Protein AF-A0A529KD51-F1 (afdb_monomer)

Solvent-accessible surface area (backbone atoms only — not comparable to full-atom values): 4688 Å² total; per-residue (Å²): 107,69,69,54,28,44,50,42,33,36,70,43,61,26,60,47,22,29,75,77,64,33,63,66,55,14,44,50,53,13,52,54,34,39,56,50,48,56,54,44,74,75,46,88,51,64,72,57,43,50,52,53,53,54,49,51,53,51,57,34,52,75,73,69,53,54,60,50,44,24,48,51,52,38,52,52,50,50,48,54,53,52,53,53,65,74,75,105

Mean predicted aligned error: 2.47 Å

Nearest PDB structures (foldseek):
  7dcd-assembly1_A  TM=5.334E-01  e=4.619E+00  Severe acute respiratory syndrome coronavirus 2
  4m70-assembly3_I  TM=4.421E-01  e=2.002E+00  Solanum tuberosum
  3r2x-assembly1_C  TM=4.256E-01  e=7.016E+00  synthetic construct

Radius of gyration: 14.0 Å; Cα contacts (8 Å, |Δi|>4): 82; chains: 1; bounding box: 38×23×33 Å

pLDDT: mean 97.2, std 2.84, range [79.25, 98.81]

Foldseek 3Di:
DVLQLLCLLLVDQQVVQCVPPNDVRSVVLNVLSVVLSVVLVVDPDPVVNVVSVVVSVVVCVVVPGDSVRSVVVVVVVVVVVVVVVVVD

Sequence (88 aa):
TVFAYMAFLAGFPDSHVVRNHGAETANQARQEALAVQAALHANDDDASRIRLLMGLDRRLKADNVNPGTSADLTVATLLVHTLGVQLA

Secondary structure (DSSP, 8-state):
-HHHHHHHHHHS--HHHHHHHHHHHHHHHHHHHHHHHHHHHH---HHHHHHHHHHHHHHHHHTT---HHHHHHHHHHHHHHHHHHHH-

Structure (mmCIF, N/CA/C/O backbone):
data_AF-A0A529KD51-F1
#
_entry.id   AF-A0A529KD51-F1
#
loop_
_atom_site.group_PDB
_atom_site.id
_atom_site.type_symbol
_atom_site.label_atom_id
_atom_site.label_alt_id
_atom_site.label_comp_id
_atom_site.label_asym_id
_atom_site.label_entity_id
_atom_site.label_seq_id
_atom_site.pdbx_PDB_ins_code
_atom_site.Cartn_x
_atom_site.Cartn_y
_atom_site.Cartn_z
_atom_site.occupancy
_atom_site.B_iso_or_equiv
_atom_site.auth_seq_id
_atom_site.auth_comp_id
_atom_site.auth_asym_id
_atom_site.auth_atom_id
_atom_site.pdbx_PDB_model_num
ATOM 1 N N . THR A 1 1 ? 5.271 -1.175 -9.561 1.00 90.62 1 THR A N 1
ATOM 2 C CA . THR A 1 1 ? 5.229 -0.393 -8.303 1.00 90.62 1 THR A CA 1
ATOM 3 C C . THR A 1 1 ? 3.898 -0.543 -7.582 1.00 90.62 1 THR A C 1
ATOM 5 O O . THR A 1 1 ? 3.923 -0.934 -6.428 1.00 90.62 1 THR A O 1
ATOM 8 N N . VAL A 1 2 ? 2.748 -0.340 -8.242 1.00 95.31 2 VAL A N 1
ATOM 9 C CA . VAL A 1 2 ? 1.406 -0.457 -7.618 1.00 95.31 2 VAL A CA 1
ATOM 10 C C . VAL A 1 2 ? 1.172 -1.794 -6.905 1.00 95.31 2 VAL A C 1
ATOM 12 O O . VAL A 1 2 ? 0.769 -1.797 -5.750 1.00 95.31 2 VAL A O 1
ATOM 15 N N . PHE A 1 3 ? 1.474 -2.931 -7.541 1.00 95.81 3 PHE A N 1
ATOM 16 C CA . PHE A 1 3 ? 1.302 -4.241 -6.896 1.00 95.81 3 PHE A CA 1
ATOM 17 C C . PHE A 1 3 ? 2.185 -4.430 -5.654 1.00 95.81 3 PHE A C 1
ATO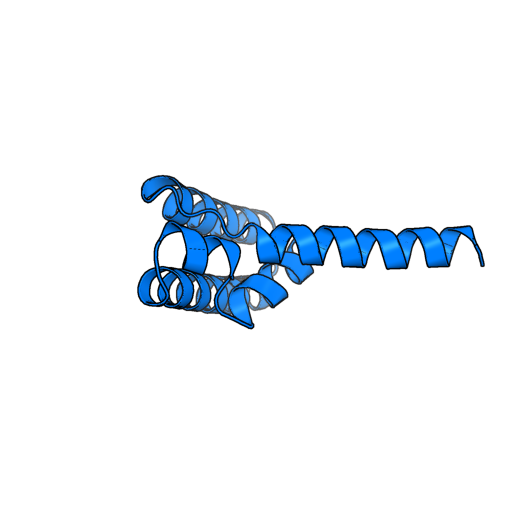M 19 O O . PHE A 1 3 ? 1.742 -5.042 -4.689 1.00 95.81 3 PHE A O 1
ATOM 26 N N . ALA A 1 4 ? 3.400 -3.870 -5.647 1.00 97.75 4 ALA A N 1
ATOM 27 C CA . ALA A 1 4 ? 4.274 -3.906 -4.475 1.00 97.75 4 ALA A CA 1
ATOM 28 C C . ALA A 1 4 ? 3.707 -3.043 -3.337 1.00 97.75 4 ALA A C 1
ATOM 30 O O . ALA A 1 4 ? 3.612 -3.513 -2.209 1.00 97.75 4 ALA A O 1
ATOM 31 N N . TYR A 1 5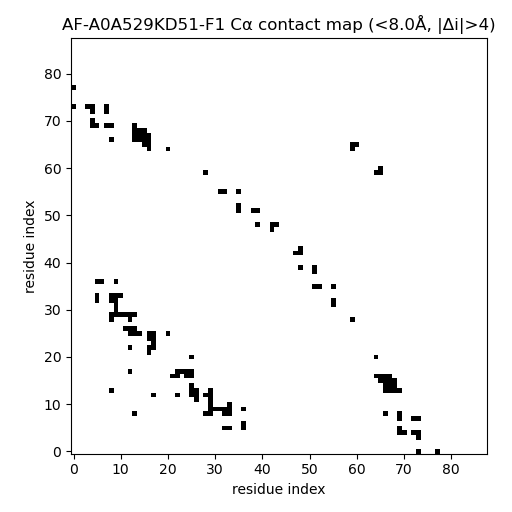 ? 3.241 -1.830 -3.653 1.00 98.50 5 TYR A N 1
ATOM 32 C CA . TYR A 1 5 ? 2.552 -0.970 -2.690 1.00 98.50 5 TYR A CA 1
ATOM 33 C C . TYR A 1 5 ? 1.341 -1.667 -2.065 1.00 98.50 5 TYR A C 1
ATOM 35 O O . TYR A 1 5 ? 1.224 -1.720 -0.843 1.00 98.50 5 TYR A O 1
ATOM 43 N N . MET A 1 6 ? 0.479 -2.262 -2.895 1.00 98.50 6 MET A N 1
ATOM 44 C CA . MET A 1 6 ? -0.693 -2.998 -2.421 1.00 98.50 6 MET A CA 1
ATOM 45 C C . MET A 1 6 ? -0.307 -4.204 -1.562 1.00 98.50 6 MET A C 1
ATOM 47 O O . MET A 1 6 ? -0.973 -4.463 -0.567 1.00 98.50 6 MET A O 1
ATOM 51 N N . ALA A 1 7 ? 0.774 -4.914 -1.900 1.00 98.44 7 ALA A N 1
ATOM 52 C CA . ALA A 1 7 ? 1.261 -6.033 -1.099 1.00 98.44 7 ALA A CA 1
ATOM 53 C C . ALA A 1 7 ? 1.747 -5.596 0.290 1.00 98.44 7 ALA A C 1
ATOM 55 O O . ALA A 1 7 ? 1.429 -6.262 1.274 1.00 98.44 7 ALA A O 1
ATOM 56 N N . PHE A 1 8 ? 2.461 -4.472 0.395 1.00 98.75 8 PHE A N 1
ATOM 57 C CA . PHE A 1 8 ? 2.849 -3.923 1.696 1.00 98.75 8 PHE A CA 1
ATOM 58 C C . PHE A 1 8 ? 1.627 -3.472 2.500 1.00 98.75 8 PHE A C 1
ATOM 60 O O . PHE A 1 8 ? 1.454 -3.909 3.637 1.00 98.75 8 PHE A O 1
ATOM 67 N N . LEU A 1 9 ? 0.740 -2.682 1.886 1.00 98.75 9 LEU A N 1
ATOM 68 C CA . LEU A 1 9 ? -0.431 -2.133 2.568 1.00 98.75 9 LEU A CA 1
ATOM 69 C C . LEU A 1 9 ? -1.421 -3.215 3.026 1.00 98.75 9 LEU A C 1
ATOM 71 O O . LEU A 1 9 ? -2.014 -3.090 4.092 1.00 98.75 9 LEU A O 1
ATOM 75 N N . ALA A 1 10 ? -1.604 -4.280 2.242 1.00 98.62 10 ALA A N 1
ATOM 76 C CA . ALA A 1 10 ? -2.457 -5.411 2.608 1.00 98.62 10 ALA A CA 1
ATOM 77 C C . ALA A 1 10 ? -1.773 -6.384 3.588 1.00 98.62 10 ALA A C 1
ATOM 79 O O . ALA A 1 10 ? -2.449 -7.099 4.332 1.00 98.62 10 ALA A O 1
ATOM 80 N N . GLY A 1 11 ? -0.437 -6.420 3.609 1.00 98.56 11 GLY A N 1
ATOM 81 C CA . GLY A 1 11 ? 0.341 -7.364 4.408 1.00 98.56 11 GLY A CA 1
ATOM 82 C C . GLY A 1 11 ? 0.334 -7.053 5.904 1.00 98.56 11 GLY A C 1
ATOM 83 O O . GLY A 1 11 ? 0.201 -7.963 6.725 1.00 98.56 11 GLY A O 1
ATOM 84 N N . PHE A 1 12 ? 0.433 -5.779 6.285 1.00 98.31 12 PHE A N 1
ATOM 85 C CA . PHE A 1 12 ? 0.540 -5.366 7.688 1.00 98.31 12 PHE A CA 1
ATOM 86 C C . PHE A 1 12 ? -0.080 -3.984 7.944 1.00 98.31 12 PHE A C 1
ATOM 88 O O . PHE A 1 12 ? -0.237 -3.197 7.014 1.00 98.31 12 PHE A O 1
ATOM 95 N N . PRO A 1 13 ? -0.45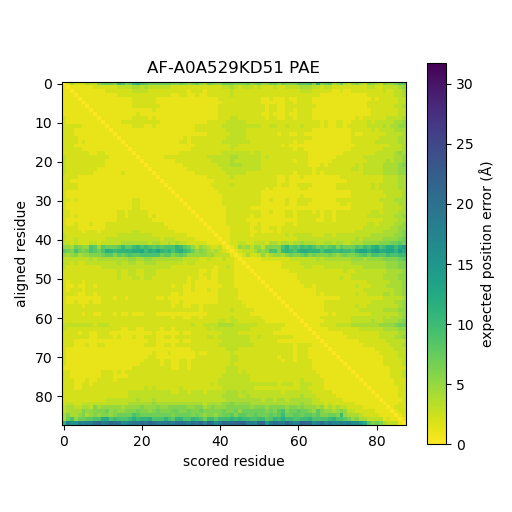3 -3.667 9.201 1.00 98.62 13 PRO A N 1
ATOM 96 C CA . PRO A 1 13 ? -0.916 -2.329 9.555 1.00 98.62 13 PRO A CA 1
ATOM 97 C C . PRO A 1 13 ? 0.207 -1.311 9.337 1.00 98.62 13 PRO A C 1
ATOM 99 O O . PRO A 1 13 ? 1.290 -1.441 9.907 1.00 98.62 13 PRO A O 1
ATOM 102 N N . ASP A 1 14 ? -0.050 -0.302 8.511 1.00 98.81 14 ASP A N 1
ATOM 103 C CA . ASP A 1 14 ? 0.942 0.712 8.160 1.00 98.81 14 ASP A CA 1
ATOM 104 C C . ASP A 1 14 ? 1.346 1.547 9.389 1.00 98.81 14 ASP A C 1
ATOM 106 O O . ASP A 1 14 ? 0.497 2.166 10.035 1.00 98.81 14 ASP A O 1
ATOM 110 N N . SER A 1 15 ? 2.637 1.578 9.734 1.00 98.69 15 SER A N 1
ATOM 111 C CA . SER A 1 15 ? 3.090 2.218 10.975 1.00 98.69 15 SER A CA 1
ATOM 112 C C . SER A 1 15 ? 2.989 3.747 10.944 1.00 98.69 15 SER A C 1
ATOM 114 O O . SER A 1 15 ? 2.787 4.362 11.994 1.00 98.69 15 SER A O 1
ATOM 116 N N . HIS A 1 16 ? 3.039 4.372 9.763 1.00 98.56 16 HIS A N 1
ATOM 117 C CA . HIS A 1 16 ? 2.750 5.795 9.605 1.00 98.56 16 HIS A CA 1
ATOM 118 C C . HIS A 1 16 ? 1.278 6.098 9.923 1.00 98.56 16 HIS A C 1
ATOM 120 O O . HIS A 1 16 ? 0.988 7.083 10.608 1.00 98.56 16 HIS A O 1
ATOM 126 N N . VAL A 1 17 ? 0.353 5.223 9.510 1.00 98.75 17 VAL A N 1
ATOM 127 C CA . VAL A 1 17 ? -1.065 5.322 9.897 1.00 98.75 17 VAL A CA 1
ATOM 128 C C . VAL A 1 17 ? -1.245 5.063 11.387 1.00 98.75 17 VAL A C 1
ATOM 130 O O . VAL A 1 17 ? -1.904 5.863 12.044 1.00 98.75 17 VAL A O 1
ATOM 133 N N . VAL A 1 18 ? -0.626 4.017 11.950 1.00 98.75 18 VAL A N 1
ATOM 134 C CA . VAL A 1 18 ? -0.703 3.719 13.396 1.00 98.75 18 VAL A CA 1
ATOM 135 C C . VAL A 1 18 ? -0.292 4.934 14.225 1.00 98.75 18 VAL A C 1
ATOM 137 O O . VAL A 1 18 ? -0.987 5.299 15.171 1.00 98.75 18 VAL A O 1
ATOM 140 N N . ARG A 1 19 ? 0.810 5.592 13.849 1.00 98.62 19 ARG A N 1
ATOM 141 C CA . ARG A 1 19 ? 1.339 6.769 14.548 1.00 98.62 19 ARG A CA 1
ATOM 142 C C . ARG A 1 19 ? 0.375 7.960 14.541 1.00 98.62 19 ARG A C 1
ATOM 144 O O . ARG A 1 19 ? 0.334 8.691 15.524 1.00 98.62 19 ARG A O 1
ATOM 151 N N . ASN A 1 20 ? -0.361 8.173 13.449 1.00 98.25 20 ASN A N 1
ATOM 152 C CA . ASN A 1 20 ? -1.199 9.365 13.265 1.00 98.25 20 ASN A CA 1
ATOM 153 C C . ASN A 1 20 ? -2.689 9.134 13.585 1.00 98.25 20 ASN A C 1
ATOM 155 O O . ASN A 1 20 ? -3.366 10.070 13.996 1.00 98.25 20 ASN A O 1
ATOM 159 N N . HIS A 1 21 ? -3.198 7.914 13.388 1.00 98.31 21 HIS A N 1
ATOM 160 C CA . HIS A 1 21 ? -4.627 7.571 13.459 1.00 98.31 21 HIS A CA 1
ATOM 161 C C . HIS A 1 21 ? -4.934 6.344 14.336 1.00 98.31 21 HIS A C 1
ATOM 163 O O . HIS A 1 21 ? -6.096 5.955 14.454 1.00 98.31 21 HIS A O 1
ATOM 169 N N . GLY A 1 22 ? -3.922 5.713 14.935 1.00 98.56 22 GLY A N 1
ATOM 170 C CA . GLY A 1 22 ? -4.093 4.547 15.800 1.00 98.56 22 GLY A CA 1
ATOM 171 C C . GLY A 1 22 ? -4.182 3.205 15.064 1.00 98.56 22 GLY A C 1
ATOM 172 O O . GLY A 1 22 ? -4.304 3.116 13.839 1.00 98.56 22 GLY A O 1
ATOM 173 N N . ALA A 1 23 ? -4.088 2.128 15.847 1.00 98.56 23 ALA A N 1
ATOM 174 C CA . ALA A 1 23 ? -3.988 0.760 15.338 1.00 98.56 23 ALA A CA 1
ATOM 175 C C . ALA A 1 23 ? -5.275 0.248 14.675 1.00 98.56 23 ALA A C 1
ATOM 177 O O . ALA A 1 23 ? -5.198 -0.549 13.740 1.00 98.56 23 ALA A O 1
ATOM 178 N N . GLU A 1 24 ? -6.445 0.693 15.132 1.00 98.62 24 GLU A N 1
ATOM 179 C CA . GLU A 1 24 ? -7.729 0.301 14.540 1.00 98.62 24 GLU A CA 1
ATOM 180 C C . GLU A 1 24 ? -7.851 0.828 13.107 1.00 98.62 24 GLU A C 1
ATOM 182 O O . GLU A 1 24 ? -8.028 0.038 12.181 1.00 98.62 24 GLU A O 1
ATOM 187 N N . THR A 1 25 ? -7.617 2.128 12.901 1.00 98.62 25 THR A N 1
ATOM 188 C CA . THR A 1 25 ? -7.624 2.759 11.572 1.00 98.62 25 THR A CA 1
ATOM 189 C C . THR A 1 25 ? -6.614 2.110 10.624 1.00 98.62 25 THR A C 1
ATOM 191 O O . THR A 1 25 ? -6.924 1.838 9.465 1.00 98.62 25 THR A O 1
ATOM 194 N N . ALA A 1 26 ? -5.409 1.800 11.112 1.00 98.75 26 ALA A N 1
ATOM 195 C CA . ALA A 1 26 ? -4.394 1.120 10.310 1.00 98.75 26 ALA A CA 1
ATOM 196 C C . ALA A 1 26 ? -4.824 -0.299 9.895 1.00 98.75 26 ALA A C 1
ATOM 198 O O . ALA A 1 26 ? -4.580 -0.718 8.763 1.00 98.75 26 ALA A O 1
ATOM 199 N N . ASN A 1 27 ? -5.490 -1.038 10.787 1.00 98.69 27 ASN A N 1
ATOM 200 C CA . ASN A 1 27 ? -6.031 -2.358 10.466 1.00 98.69 27 ASN A CA 1
ATOM 201 C C . ASN A 1 27 ? -7.197 -2.284 9.480 1.00 98.69 27 ASN A C 1
ATOM 203 O O . ASN A 1 27 ? -7.274 -3.130 8.589 1.00 98.69 27 ASN A O 1
ATOM 207 N N . GLN A 1 28 ? -8.067 -1.282 9.607 1.00 98.62 28 GLN A N 1
ATOM 208 C CA . GLN A 1 28 ? -9.148 -1.059 8.655 1.00 98.62 28 GLN A CA 1
ATOM 209 C C . GLN A 1 28 ? -8.591 -0.761 7.257 1.00 98.62 28 GLN A C 1
ATOM 211 O O . GLN A 1 28 ? -8.965 -1.434 6.299 1.00 98.62 28 GLN A O 1
ATOM 216 N N . ALA A 1 29 ? -7.628 0.159 7.143 1.00 98.62 29 ALA A N 1
ATOM 217 C CA . ALA A 1 29 ? -6.967 0.462 5.873 1.00 98.62 29 ALA A CA 1
ATOM 218 C C . ALA A 1 29 ? -6.310 -0.787 5.252 1.00 98.62 29 ALA A C 1
ATOM 220 O O . ALA A 1 29 ? -6.442 -1.024 4.051 1.00 98.62 29 ALA A O 1
ATOM 221 N N . ARG A 1 30 ? -5.666 -1.632 6.072 1.00 98.75 30 ARG A N 1
ATOM 222 C CA . ARG A 1 30 ? -5.108 -2.922 5.634 1.00 98.75 30 ARG A CA 1
ATOM 223 C C . ARG A 1 30 ? -6.180 -3.862 5.082 1.00 98.75 30 ARG A C 1
ATOM 225 O O . ARG A 1 30 ? -5.970 -4.483 4.045 1.00 98.75 30 ARG A O 1
ATOM 232 N N . GLN A 1 31 ? -7.319 -3.992 5.763 1.00 98.75 31 GLN A N 1
ATOM 233 C CA . GLN A 1 31 ? -8.422 -4.854 5.319 1.00 98.75 31 GLN A CA 1
ATOM 234 C C . GLN A 1 31 ? -9.050 -4.356 4.012 1.00 98.75 31 GLN A C 1
ATOM 236 O O . GLN A 1 31 ? -9.290 -5.157 3.108 1.00 98.75 31 GLN A O 1
ATOM 241 N N . GLU A 1 32 ? -9.262 -3.044 3.881 1.00 98.38 32 GLU A N 1
ATOM 242 C CA . GLU A 1 32 ? -9.733 -2.425 2.637 1.00 98.38 32 GLU A CA 1
ATOM 243 C C . GLU A 1 32 ? -8.743 -2.685 1.488 1.00 98.38 32 GLU A C 1
ATOM 245 O O . GLU A 1 32 ? -9.142 -3.101 0.397 1.00 98.38 32 GLU A O 1
ATOM 250 N N . ALA A 1 33 ? -7.439 -2.539 1.744 1.00 98.50 33 ALA A N 1
ATOM 251 C CA . ALA A 1 33 ? -6.398 -2.835 0.766 1.00 98.50 33 ALA A CA 1
ATOM 252 C C . ALA A 1 33 ? -6.339 -4.319 0.381 1.00 98.50 33 ALA A C 1
ATOM 254 O O . ALA A 1 33 ? -6.160 -4.620 -0.797 1.00 98.50 33 ALA A O 1
ATOM 255 N N . LEU A 1 34 ? -6.533 -5.241 1.329 1.00 98.44 34 LEU A N 1
ATOM 256 C CA . LEU A 1 34 ? -6.591 -6.683 1.065 1.00 98.44 34 LEU A CA 1
ATOM 257 C C . LEU A 1 34 ? -7.752 -7.033 0.121 1.00 98.44 34 LEU A C 1
ATOM 259 O O . LEU A 1 34 ? -7.569 -7.777 -0.843 1.00 98.44 34 LEU A O 1
ATOM 263 N N . ALA A 1 35 ? -8.935 -6.458 0.357 1.00 98.19 35 ALA A N 1
ATOM 264 C CA . ALA A 1 35 ? -10.096 -6.654 -0.510 1.00 98.19 35 ALA A CA 1
ATOM 265 C C . ALA A 1 35 ? -9.848 -6.106 -1.926 1.00 98.19 35 ALA A C 1
ATOM 267 O O . ALA A 1 35 ? -10.134 -6.777 -2.921 1.00 98.19 35 ALA A O 1
ATOM 268 N N . VAL A 1 36 ? -9.259 -4.910 -2.030 1.00 98.12 36 VAL A N 1
ATOM 269 C CA . VAL A 1 36 ? -8.898 -4.307 -3.321 1.00 98.12 36 VAL A CA 1
ATOM 270 C C . VAL A 1 36 ? -7.814 -5.118 -4.028 1.00 98.12 36 VAL A C 1
ATOM 272 O O . VAL A 1 36 ? -7.922 -5.341 -5.230 1.00 98.12 36 VAL A O 1
ATOM 275 N N . GLN A 1 37 ? -6.808 -5.622 -3.311 1.00 97.94 37 GLN A N 1
ATOM 276 C CA . GLN A 1 37 ? -5.761 -6.479 -3.869 1.00 97.94 37 GLN A CA 1
ATOM 277 C C . GLN A 1 37 ? -6.353 -7.750 -4.489 1.00 97.94 37 GLN A C 1
ATOM 279 O O . GLN A 1 37 ? -6.026 -8.077 -5.630 1.00 97.94 37 GLN A O 1
ATOM 284 N N . ALA A 1 38 ? -7.267 -8.428 -3.791 1.00 97.06 38 ALA A N 1
ATOM 285 C CA . ALA A 1 38 ? -7.957 -9.595 -4.337 1.00 97.06 38 ALA A CA 1
ATOM 286 C C . ALA A 1 38 ? -8.719 -9.253 -5.634 1.00 97.06 38 ALA A C 1
ATOM 288 O O . ALA A 1 38 ? -8.596 -9.963 -6.633 1.00 97.06 38 ALA A O 1
ATOM 289 N N . ALA A 1 39 ? -9.440 -8.126 -5.659 1.00 96.62 39 ALA A N 1
ATOM 290 C CA . ALA A 1 39 ? -10.171 -7.672 -6.843 1.00 96.62 39 ALA A CA 1
ATOM 291 C C . ALA A 1 39 ? -9.255 -7.264 -8.015 1.00 96.62 39 ALA A C 1
ATOM 293 O O . ALA A 1 39 ? -9.619 -7.472 -9.175 1.00 96.62 39 ALA A O 1
ATOM 294 N N . LEU A 1 40 ? -8.070 -6.711 -7.729 1.00 95.88 40 LEU A N 1
ATOM 295 C CA . LEU A 1 40 ? -7.056 -6.369 -8.733 1.00 95.88 40 LEU A CA 1
ATOM 296 C C . LEU A 1 40 ? -6.481 -7.608 -9.416 1.00 95.88 40 LEU A C 1
ATOM 298 O O . LEU A 1 40 ? -6.258 -7.577 -10.625 1.00 95.88 40 LEU A O 1
ATOM 302 N N . HIS A 1 41 ? -6.251 -8.680 -8.654 1.00 93.62 41 HIS A N 1
ATOM 303 C CA . HIS A 1 41 ? -5.762 -9.950 -9.191 1.00 93.62 41 HIS A CA 1
ATOM 304 C C . HIS A 1 41 ? -6.826 -10.714 -9.987 1.00 93.62 41 HIS A C 1
ATOM 306 O O . HIS A 1 41 ? -6.469 -11.484 -10.869 1.00 93.62 41 HIS A O 1
ATOM 312 N N . ALA A 1 42 ? -8.112 -10.499 -9.694 1.00 93.81 42 ALA A N 1
ATOM 313 C CA . ALA A 1 42 ? -9.220 -11.156 -10.389 1.00 93.81 42 ALA A CA 1
ATOM 314 C C . ALA A 1 42 ? -9.680 -10.439 -11.674 1.00 93.81 42 ALA A C 1
ATOM 316 O O . ALA A 1 42 ? -10.420 -11.021 -12.461 1.00 93.81 42 ALA A O 1
ATOM 317 N N . ASN A 1 43 ? -9.295 -9.176 -11.882 1.00 89.00 43 ASN A N 1
ATOM 318 C CA . ASN A 1 43 ? -9.629 -8.412 -13.087 1.00 89.00 43 ASN A CA 1
ATOM 319 C C . ASN A 1 43 ? -8.432 -8.333 -14.020 1.00 89.00 43 ASN A C 1
ATOM 321 O O . ASN A 1 43 ? -7.359 -7.983 -13.547 1.00 89.00 43 ASN A O 1
ATOM 325 N N . ASP A 1 44 ? -8.644 -8.507 -15.325 1.00 88.81 44 ASP A N 1
ATOM 326 C CA . ASP A 1 44 ? -7.622 -8.287 -16.363 1.00 88.81 44 ASP A CA 1
ATOM 327 C C . ASP A 1 44 ? -7.794 -6.969 -17.134 1.00 88.81 44 ASP A C 1
ATOM 329 O O . ASP A 1 44 ? -6.895 -6.559 -17.863 1.00 88.81 44 ASP A O 1
ATOM 333 N N . ASP A 1 45 ? -8.915 -6.267 -16.941 1.00 94.50 45 ASP A N 1
ATOM 334 C CA . ASP A 1 45 ? -9.164 -4.953 -17.539 1.00 94.50 45 ASP A CA 1
ATOM 335 C C . ASP A 1 45 ? -8.494 -3.827 -16.734 1.00 94.50 45 ASP A C 1
ATOM 337 O O . ASP A 1 45 ? -8.831 -3.568 -15.570 1.00 94.50 45 ASP A O 1
ATOM 341 N N . ASP A 1 46 ? -7.581 -3.102 -17.381 1.00 93.88 46 ASP A N 1
ATOM 342 C CA . ASP A 1 46 ? -6.834 -2.003 -16.769 1.00 93.88 46 ASP A CA 1
ATOM 343 C C . ASP A 1 46 ? -7.741 -0.850 -16.326 1.00 93.88 46 ASP A C 1
ATOM 345 O O . ASP A 1 46 ? -7.524 -0.268 -15.259 1.00 93.88 46 ASP A O 1
ATOM 349 N N . ALA A 1 47 ? -8.802 -0.541 -17.078 1.00 95.94 47 ALA A N 1
ATOM 350 C CA . ALA A 1 47 ? -9.726 0.526 -16.699 1.00 95.94 47 ALA A CA 1
ATOM 351 C C . ALA A 1 47 ? -10.454 0.191 -15.384 1.00 95.94 47 ALA A C 1
ATOM 353 O O . ALA A 1 47 ? -10.640 1.058 -14.524 1.00 95.94 47 ALA A O 1
ATOM 354 N N . SER A 1 48 ? -10.833 -1.073 -15.196 1.00 95.25 48 SER A N 1
ATOM 355 C CA . SER A 1 48 ? -11.418 -1.581 -13.952 1.00 95.25 48 SER A CA 1
ATOM 356 C C . SER A 1 48 ? -10.421 -1.557 -12.799 1.00 95.25 48 SER A C 1
ATOM 358 O O . SER A 1 48 ? -10.767 -1.079 -11.716 1.00 95.25 48 SER A O 1
ATOM 360 N N . ARG A 1 49 ? -9.169 -1.976 -13.026 1.00 96.12 49 ARG A N 1
ATOM 361 C CA . ARG A 1 49 ? -8.101 -1.904 -12.013 1.00 96.12 49 ARG A CA 1
ATOM 362 C C . ARG A 1 49 ? -7.846 -0.469 -11.547 1.00 96.12 49 ARG A C 1
ATOM 364 O O . ARG A 1 49 ? -7.775 -0.219 -10.344 1.00 96.12 49 ARG A O 1
ATOM 371 N N . ILE A 1 50 ? -7.783 0.488 -12.474 1.00 96.94 50 ILE A N 1
ATOM 372 C CA . ILE A 1 50 ? -7.621 1.913 -12.150 1.00 96.94 50 ILE A CA 1
ATOM 373 C C . ILE A 1 50 ? -8.796 2.409 -11.303 1.00 96.94 50 ILE A C 1
ATOM 375 O O . ILE A 1 50 ? -8.578 3.060 -10.282 1.00 96.94 50 ILE A O 1
ATOM 379 N N . ARG A 1 51 ? -10.040 2.067 -11.665 1.00 97.38 51 ARG A N 1
ATOM 380 C CA . ARG A 1 51 ? -11.224 2.456 -10.877 1.00 97.38 51 ARG A CA 1
ATOM 381 C C . ARG A 1 51 ? -11.182 1.917 -9.447 1.00 97.38 51 ARG A C 1
ATOM 383 O O . ARG A 1 51 ? -11.527 2.661 -8.529 1.00 97.38 51 ARG A O 1
ATOM 390 N N . LEU A 1 52 ? -10.749 0.670 -9.254 1.00 97.31 52 LEU A N 1
ATOM 391 C CA . LEU A 1 52 ? -10.586 0.065 -7.926 1.00 97.31 52 LEU A CA 1
ATOM 392 C C . LEU A 1 52 ? -9.564 0.839 -7.082 1.00 97.31 52 LEU A C 1
ATOM 394 O O . LEU A 1 52 ? -9.873 1.256 -5.966 1.00 97.31 52 LEU A O 1
ATOM 398 N N . LEU A 1 53 ? -8.382 1.103 -7.645 1.00 97.75 53 LEU A N 1
ATOM 399 C CA . LEU A 1 53 ? -7.313 1.849 -6.973 1.00 97.75 53 LEU A CA 1
ATOM 400 C C . LEU A 1 53 ? -7.735 3.282 -6.634 1.00 97.75 53 LEU A C 1
ATOM 402 O O . LEU A 1 53 ? -7.527 3.740 -5.514 1.00 97.75 53 LEU A O 1
ATOM 406 N N . MET A 1 54 ? -8.387 3.977 -7.569 1.00 98.25 54 MET A N 1
ATOM 407 C CA . MET A 1 54 ? -8.926 5.319 -7.330 1.00 98.25 54 MET A CA 1
ATOM 408 C C . MET A 1 54 ? -10.055 5.321 -6.294 1.00 98.25 54 MET A C 1
ATOM 410 O O . MET A 1 54 ? -10.307 6.346 -5.663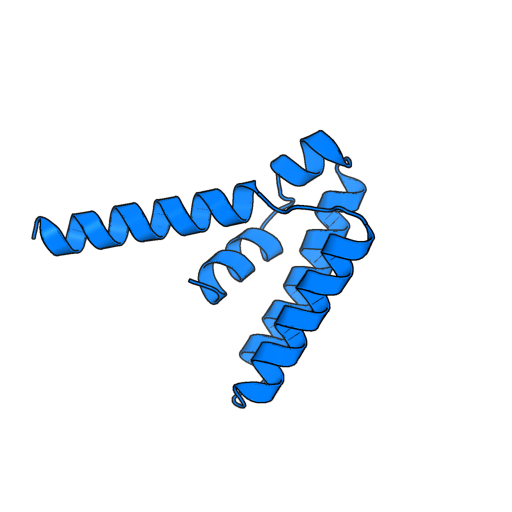 1.00 98.25 54 MET A O 1
ATOM 414 N N . GLY A 1 55 ? -10.791 4.217 -6.150 1.00 98.38 55 GLY A N 1
ATOM 415 C CA . GLY A 1 55 ? -11.775 4.032 -5.086 1.00 98.38 55 GLY A CA 1
ATOM 416 C C . GLY A 1 55 ? -11.114 4.003 -3.713 1.00 98.38 55 GLY A C 1
ATOM 417 O O . GLY A 1 55 ? -11.496 4.783 -2.842 1.00 98.38 55 GLY A O 1
ATOM 418 N N . LEU A 1 56 ? -10.083 3.168 -3.562 1.00 98.31 56 LEU A N 1
ATOM 419 C CA . LEU A 1 56 ? -9.300 3.069 -2.330 1.00 98.31 56 LEU A CA 1
ATOM 420 C C . LEU A 1 56 ? -8.626 4.399 -1.971 1.00 98.31 56 LEU A C 1
ATOM 422 O O . LEU A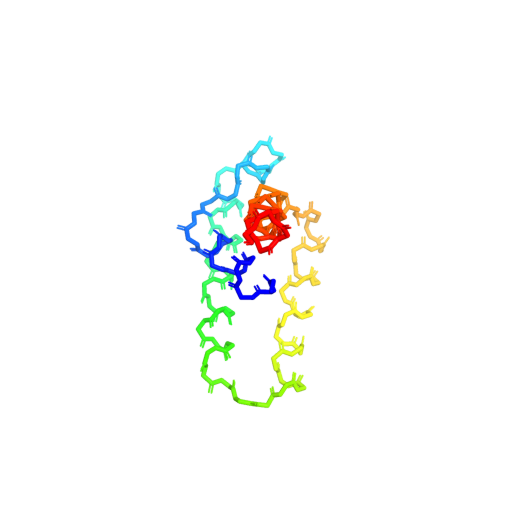 1 56 ? -8.770 4.878 -0.852 1.00 98.31 56 LEU A O 1
ATOM 426 N N . ASP A 1 57 ? -7.950 5.037 -2.930 1.00 98.38 57 ASP A N 1
ATOM 427 C CA . ASP A 1 57 ? -7.265 6.318 -2.715 1.00 98.38 57 A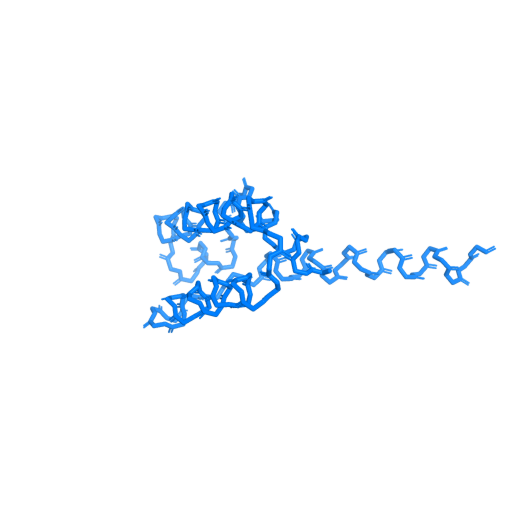SP A CA 1
ATOM 428 C C . ASP A 1 57 ? -8.227 7.411 -2.221 1.00 98.38 57 ASP A C 1
ATOM 430 O O . ASP A 1 57 ? -7.956 8.081 -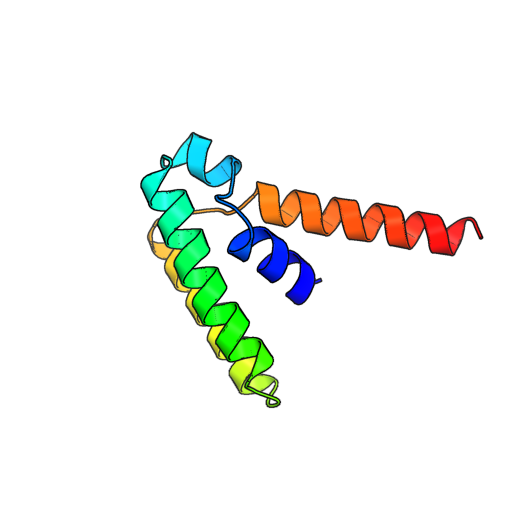1.223 1.00 98.38 57 ASP A O 1
ATOM 434 N N . ARG A 1 58 ? -9.398 7.552 -2.859 1.00 98.50 58 ARG A N 1
ATOM 435 C CA . ARG A 1 58 ? -10.427 8.508 -2.416 1.00 98.50 58 ARG A CA 1
ATOM 436 C C . ARG A 1 58 ? -10.944 8.189 -1.019 1.00 98.50 58 ARG A C 1
ATOM 438 O O . ARG A 1 58 ? -11.138 9.111 -0.230 1.00 98.50 58 ARG A O 1
ATOM 445 N N . ARG A 1 59 ? -11.172 6.908 -0.719 1.00 97.88 59 ARG A N 1
ATOM 446 C CA . ARG A 1 59 ? -11.667 6.454 0.584 1.00 97.88 59 ARG A CA 1
ATOM 447 C C . ARG A 1 59 ? -10.688 6.797 1.707 1.00 97.88 59 ARG A C 1
ATOM 449 O O . ARG A 1 59 ? -11.128 7.353 2.710 1.00 97.88 59 ARG A O 1
ATOM 456 N N . LEU A 1 60 ? -9.397 6.519 1.521 1.00 98.31 60 LEU A N 1
ATOM 457 C CA . LEU A 1 60 ? -8.350 6.829 2.502 1.00 98.31 60 LEU A CA 1
ATOM 458 C C . LEU A 1 60 ? -8.184 8.344 2.687 1.00 98.31 60 LEU A C 1
ATOM 460 O O . LEU A 1 60 ? -8.122 8.832 3.815 1.00 98.31 60 LEU A O 1
ATOM 464 N N . LYS A 1 61 ? -8.198 9.110 1.588 1.00 97.94 61 LYS A N 1
ATOM 465 C CA . LYS A 1 61 ? -8.103 10.579 1.624 1.00 97.94 61 LYS A CA 1
ATOM 466 C C . LYS A 1 61 ? -9.276 11.248 2.329 1.00 97.94 61 LYS A C 1
ATOM 468 O O . LYS A 1 61 ? -9.061 12.266 2.978 1.00 97.94 61 LYS A O 1
ATOM 473 N N . ALA A 1 62 ? -10.485 10.695 2.220 1.00 98.12 62 ALA A N 1
ATOM 474 C CA . ALA A 1 62 ? -11.662 11.231 2.907 1.00 98.12 62 ALA A CA 1
ATOM 475 C C . ALA A 1 62 ? -11.468 11.302 4.434 1.00 98.12 62 ALA A C 1
ATOM 477 O O . ALA A 1 62 ? -11.941 12.249 5.056 1.00 98.12 62 ALA A O 1
ATOM 478 N N . ASP A 1 63 ? -10.692 10.372 5.002 1.00 97.06 63 ASP A N 1
ATOM 479 C CA . ASP A 1 63 ? -10.377 10.323 6.437 1.00 97.06 63 ASP A CA 1
ATOM 480 C C . ASP A 1 63 ? -8.959 10.841 6.744 1.00 97.06 63 ASP A C 1
ATOM 482 O O . ASP A 1 63 ? -8.437 10.659 7.845 1.00 97.06 63 ASP A O 1
ATOM 486 N N . ASN A 1 64 ? -8.313 11.482 5.763 1.00 98.06 64 ASN A N 1
ATOM 487 C CA . ASN A 1 64 ? -6.931 11.953 5.835 1.00 98.06 64 ASN A CA 1
ATOM 488 C C . ASN A 1 64 ? -5.920 10.850 6.223 1.00 98.06 64 ASN A C 1
ATOM 490 O O . ASN A 1 64 ? -4.887 11.130 6.828 1.00 98.06 64 ASN A O 1
ATOM 494 N N . VAL A 1 65 ? -6.209 9.591 5.876 1.00 98.62 65 VAL A N 1
ATOM 495 C CA . VAL A 1 65 ? -5.348 8.440 6.164 1.00 98.62 65 VAL A CA 1
ATOM 496 C C . VAL A 1 65 ? -4.288 8.314 5.076 1.00 98.62 65 VAL A C 1
ATOM 498 O O . VAL A 1 65 ? -4.601 8.122 3.902 1.00 98.62 65 VAL A O 1
ATOM 501 N N . ASN A 1 66 ? -3.016 8.378 5.473 1.00 98.06 66 ASN A N 1
ATOM 502 C CA . ASN A 1 66 ? -1.877 8.227 4.567 1.00 98.06 66 ASN A CA 1
ATOM 503 C C . ASN A 1 66 ? -1.000 7.019 4.956 1.00 98.06 66 ASN A C 1
ATOM 505 O O . ASN A 1 66 ? -0.244 7.126 5.935 1.00 98.06 66 ASN A O 1
ATOM 509 N N . PRO A 1 67 ? -1.045 5.911 4.187 1.00 98.56 67 PRO A N 1
ATOM 510 C CA . PRO A 1 67 ? -0.155 4.761 4.352 1.00 98.56 67 PRO A CA 1
ATOM 511 C C . PRO A 1 67 ? 1.268 5.031 3.841 1.00 98.56 67 PRO A C 1
ATOM 513 O O . PRO A 1 67 ? 1.701 4.535 2.797 1.00 98.56 67 PRO A O 1
ATOM 516 N N . GLY A 1 68 ? 1.982 5.878 4.584 1.00 98.56 68 GLY A N 1
ATOM 517 C CA . GLY A 1 68 ? 3.315 6.360 4.230 1.00 98.56 68 GLY A CA 1
ATOM 518 C C . GLY A 1 68 ? 4.385 5.273 4.288 1.00 98.56 68 GLY A C 1
ATOM 519 O O . GLY A 1 68 ? 5.207 5.183 3.384 1.00 98.56 68 GLY A O 1
ATOM 520 N N . THR A 1 69 ? 4.342 4.381 5.281 1.00 98.69 69 THR A N 1
ATOM 521 C CA . THR A 1 69 ? 5.360 3.326 5.424 1.00 98.69 69 THR A CA 1
ATOM 522 C C . THR A 1 69 ? 5.330 2.346 4.253 1.00 98.69 69 THR A C 1
ATOM 524 O O . THR A 1 69 ? 6.372 1.939 3.743 1.00 98.69 69 THR A O 1
ATOM 527 N N . SER A 1 70 ? 4.137 1.996 3.780 1.00 98.69 70 SER A N 1
ATOM 528 C CA . SER A 1 70 ? 3.942 1.136 2.610 1.00 98.69 70 SER A CA 1
ATOM 529 C C . SER A 1 70 ? 4.482 1.792 1.333 1.00 98.69 70 SER A C 1
ATOM 531 O O . SER A 1 70 ? 5.055 1.115 0.472 1.00 98.69 70 SER A O 1
ATOM 533 N N . ALA A 1 71 ? 4.352 3.119 1.213 1.00 98.50 71 ALA A N 1
ATOM 534 C CA . ALA A 1 71 ? 4.950 3.883 0.121 1.00 98.50 71 ALA A CA 1
ATOM 535 C C . ALA A 1 71 ? 6.485 3.888 0.211 1.00 98.50 71 ALA A C 1
ATOM 537 O O . ALA A 1 71 ? 7.149 3.559 -0.77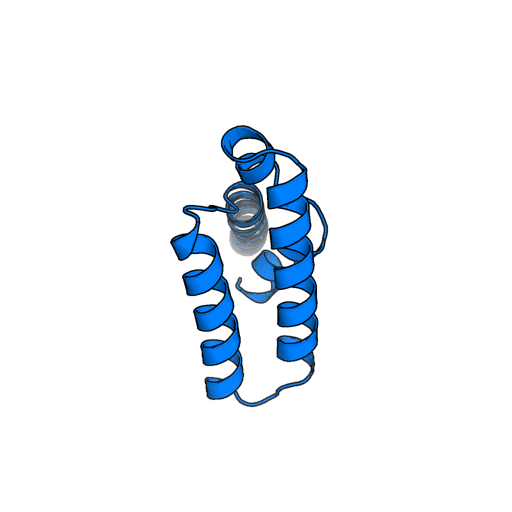5 1.00 98.50 71 ALA A O 1
ATOM 538 N N . ASP A 1 72 ? 7.043 4.160 1.392 1.00 98.69 72 ASP A N 1
ATOM 539 C CA . ASP A 1 72 ? 8.490 4.174 1.627 1.00 98.69 72 ASP A CA 1
ATOM 540 C C . ASP A 1 72 ? 9.131 2.823 1.281 1.00 98.69 72 ASP A C 1
ATOM 542 O O . ASP A 1 72 ? 10.124 2.769 0.556 1.00 98.69 72 ASP A O 1
ATOM 546 N N . LEU A 1 73 ? 8.525 1.711 1.713 1.00 98.69 73 LEU A N 1
ATOM 547 C CA . LEU A 1 73 ? 8.996 0.357 1.392 1.00 98.69 73 LEU A CA 1
ATOM 548 C C . LEU A 1 73 ? 8.931 0.048 -0.108 1.00 98.69 73 LEU A C 1
ATOM 550 O O . LEU A 1 73 ? 9.820 -0.618 -0.648 1.00 98.69 73 LEU A O 1
ATOM 554 N N . THR A 1 74 ? 7.916 0.563 -0.805 1.00 98.69 74 THR A N 1
ATOM 555 C CA . THR A 1 74 ? 7.812 0.439 -2.266 1.00 98.69 74 THR A CA 1
ATOM 556 C C . THR A 1 74 ? 8.973 1.149 -2.957 1.00 98.69 74 THR A C 1
ATOM 558 O O . THR A 1 74 ? 9.598 0.579 -3.855 1.00 98.69 74 THR A O 1
ATOM 561 N N . VAL A 1 75 ? 9.285 2.375 -2.529 1.00 98.44 75 VAL A N 1
ATOM 562 C CA . VAL A 1 75 ? 10.387 3.170 -3.086 1.00 98.44 75 VAL A CA 1
ATOM 563 C C . VAL A 1 75 ? 11.739 2.546 -2.744 1.00 98.44 75 VAL A C 1
ATOM 565 O O . VAL A 1 75 ? 12.568 2.395 -3.637 1.00 98.44 75 VAL A O 1
ATOM 568 N N . ALA A 1 76 ? 11.949 2.111 -1.500 1.00 98.44 76 ALA A N 1
ATOM 569 C CA . ALA A 1 76 ? 13.173 1.432 -1.079 1.00 98.44 76 ALA A CA 1
ATOM 570 C C . ALA A 1 76 ? 13.421 0.150 -1.893 1.00 98.44 76 ALA A C 1
ATOM 572 O O . ALA A 1 76 ? 14.535 -0.084 -2.360 1.00 98.44 76 ALA A O 1
ATOM 573 N N . THR A 1 77 ? 12.372 -0.641 -2.139 1.00 98.12 77 THR A N 1
ATOM 574 C CA . THR A 1 77 ? 12.456 -1.845 -2.982 1.00 98.12 77 THR A CA 1
ATOM 575 C C . THR A 1 77 ? 12.849 -1.494 -4.419 1.00 98.12 77 THR A C 1
ATOM 577 O O . THR A 1 77 ? 13.745 -2.121 -4.987 1.00 98.12 77 THR A O 1
ATOM 580 N N . LEU A 1 78 ? 12.217 -0.472 -5.009 1.00 97.94 78 LEU A N 1
ATOM 581 C CA . LEU A 1 78 ? 12.546 -0.010 -6.360 1.00 97.94 78 LEU A CA 1
ATOM 582 C C . LEU A 1 78 ? 13.986 0.517 -6.448 1.00 97.94 78 LEU A C 1
ATOM 584 O O . LEU A 1 78 ? 14.665 0.258 -7.442 1.00 97.94 78 LEU A O 1
ATOM 588 N N . LEU A 1 79 ? 14.457 1.216 -5.412 1.00 98.12 79 LEU A N 1
ATOM 589 C CA . LEU A 1 79 ? 15.820 1.732 -5.331 1.00 98.12 79 LEU A CA 1
ATOM 590 C C . LEU A 1 79 ? 16.843 0.593 -5.333 1.00 98.12 79 LEU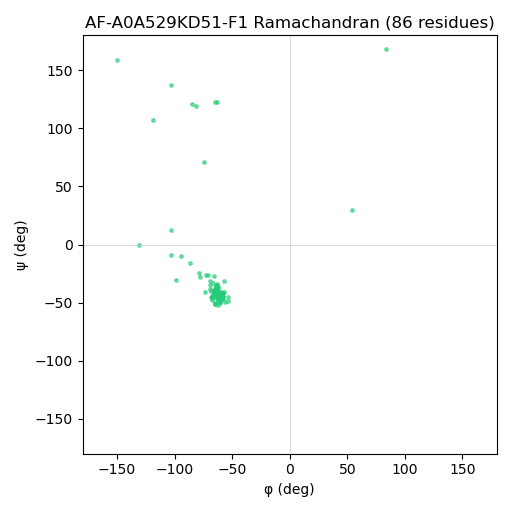 A C 1
ATOM 592 O O . LEU A 1 79 ? 17.743 0.600 -6.169 1.00 98.12 79 LEU A O 1
ATOM 596 N N . VAL A 1 80 ? 16.682 -0.402 -4.452 1.00 98.12 80 VAL A N 1
ATOM 597 C CA . VAL A 1 80 ? 17.583 -1.568 -4.392 1.00 98.12 80 VAL A CA 1
ATOM 598 C C . VAL A 1 80 ? 17.606 -2.306 -5.730 1.00 98.12 80 VAL A C 1
ATOM 600 O O . VAL A 1 80 ? 18.681 -2.633 -6.228 1.00 98.12 80 VAL A O 1
ATOM 603 N N . HIS A 1 81 ? 16.439 -2.522 -6.345 1.00 96.81 81 HIS A N 1
ATOM 604 C CA . HIS A 1 81 ? 16.353 -3.165 -7.655 1.00 96.81 81 HIS A CA 1
ATOM 605 C C . HIS A 1 81 ? 17.091 -2.370 -8.742 1.00 96.81 81 HIS A C 1
ATOM 607 O O . HIS A 1 81 ? 17.893 -2.934 -9.481 1.00 96.81 81 HIS A O 1
ATOM 613 N N . THR A 1 82 ? 16.854 -1.059 -8.816 1.00 97.00 82 THR A N 1
ATOM 614 C CA . THR A 1 82 ? 17.437 -0.194 -9.853 1.00 97.00 82 THR A CA 1
ATOM 615 C C . THR A 1 82 ? 18.954 -0.101 -9.717 1.00 97.00 82 THR A C 1
ATOM 617 O O . THR A 1 82 ? 19.662 -0.258 -10.708 1.00 97.00 82 THR A O 1
ATOM 620 N N . LEU A 1 83 ? 19.461 0.090 -8.495 1.00 97.62 83 LEU A N 1
ATOM 621 C CA . LEU A 1 83 ? 20.902 0.109 -8.235 1.00 97.62 83 LEU A CA 1
ATOM 622 C C . LEU A 1 83 ? 21.547 -1.239 -8.572 1.00 97.62 83 LEU A C 1
ATOM 624 O O . LEU A 1 83 ? 22.614 -1.264 -9.175 1.00 97.62 83 LEU A O 1
ATOM 628 N N . GLY A 1 84 ? 20.889 -2.354 -8.239 1.00 96.44 84 GLY A N 1
ATOM 629 C CA . GLY A 1 84 ? 21.373 -3.690 -8.586 1.00 96.44 84 GLY A CA 1
ATOM 630 C C . GLY A 1 84 ? 21.502 -3.910 -10.096 1.00 96.44 84 GLY A C 1
ATOM 631 O O . GLY A 1 84 ? 22.497 -4.467 -10.538 1.00 96.44 84 GLY A O 1
ATOM 632 N N . VAL A 1 85 ? 20.537 -3.430 -10.888 1.00 95.69 85 VAL A N 1
ATOM 633 C CA . VAL A 1 85 ? 20.585 -3.504 -12.362 1.00 95.69 85 VAL A CA 1
ATOM 634 C C . VAL A 1 85 ? 21.666 -2.594 -12.952 1.00 95.69 85 VAL A C 1
ATOM 636 O O . VAL A 1 85 ? 22.256 -2.941 -13.965 1.00 95.69 85 VAL A O 1
ATOM 639 N N . GLN A 1 86 ? 21.925 -1.430 -12.351 1.00 94.44 86 GLN A N 1
ATOM 640 C CA . GLN A 1 86 ? 22.918 -0.470 -12.856 1.00 94.44 86 GLN A CA 1
ATOM 641 C C . GLN A 1 86 ? 24.368 -0.843 -12.530 1.00 94.44 86 GLN A C 1
ATOM 643 O O . GLN A 1 86 ? 25.276 -0.404 -13.231 1.00 94.44 86 GLN A O 1
ATOM 648 N N . LEU A 1 87 ? 24.587 -1.572 -11.434 1.00 90.81 87 LEU A N 1
ATOM 649 C CA . LEU A 1 87 ? 25.917 -1.960 -10.957 1.00 90.81 87 LEU A CA 1
ATOM 650 C C . LEU A 1 87 ? 26.361 -3.348 -11.445 1.00 90.81 87 LEU A C 1
ATOM 652 O O . LEU A 1 87 ? 27.518 -3.707 -11.223 1.00 90.81 87 LEU A O 1
ATOM 656 N N . ALA A 1 88 ? 25.452 -4.120 -12.045 1.00 79.25 88 ALA A N 1
ATOM 657 C CA . ALA A 1 88 ? 25.723 -5.418 -12.663 1.00 79.25 88 ALA A CA 1
ATOM 658 C C . ALA A 1 88 ? 26.181 -5.253 -14.119 1.00 79.25 88 ALA A C 1
ATOM 660 O O . ALA A 1 88 ? 27.082 -6.021 -14.524 1.00 79.25 88 ALA A O 1
#